Protein AF-A0A239QSH5-F1 (afdb_monomer_lite)

Structure (mmCIF, N/CA/C/O backbone):
data_AF-A0A239QSH5-F1
#
_entry.id   AF-A0A239QSH5-F1
#
loop_
_atom_site.group_PDB
_atom_site.id
_atom_site.type_symbol
_atom_site.label_atom_id
_atom_site.label_alt_id
_atom_site.label_comp_id
_atom_site.label_asym_id
_atom_site.label_entity_id
_atom_site.label_seq_id
_atom_site.pdbx_PDB_ins_code
_atom_site.Cartn_x
_atom_site.Cartn_y
_atom_site.Cartn_z
_atom_site.occupancy
_atom_site.B_iso_or_equiv
_atom_site.auth_seq_id
_atom_site.auth_comp_id
_atom_site.auth_asym_id
_atom_site.auth_atom_id
_atom_site.pdbx_PDB_model_num
ATOM 1 N N . MET A 1 1 ? -4.442 -5.194 30.302 1.00 56.97 1 MET A N 1
ATOM 2 C CA . MET A 1 1 ? -4.992 -6.062 29.235 1.00 56.97 1 MET A CA 1
ATOM 3 C C . MET A 1 1 ? -5.673 -5.169 28.192 1.00 56.97 1 MET A C 1
ATOM 5 O O . MET A 1 1 ? -6.573 -4.428 28.558 1.00 56.97 1 MET A O 1
ATOM 9 N N . CYS A 1 2 ? -5.187 -5.110 26.946 1.00 62.03 2 CYS A N 1
ATOM 10 C CA . CYS A 1 2 ? -5.740 -4.223 25.908 1.00 62.03 2 CYS A CA 1
ATOM 11 C C . CYS A 1 2 ? -6.992 -4.867 25.291 1.00 62.03 2 CYS A C 1
ATOM 13 O O . CYS A 1 2 ? -6.889 -5.898 24.630 1.00 62.03 2 CYS A O 1
ATOM 15 N N . ARG A 1 3 ? -8.178 -4.303 25.548 1.00 75.44 3 ARG A N 1
ATOM 16 C CA . ARG A 1 3 ? -9.444 -4.805 24.999 1.00 75.44 3 ARG A CA 1
ATOM 17 C C . ARG A 1 3 ? -9.611 -4.297 23.567 1.00 75.44 3 ARG A C 1
ATOM 19 O O . ARG A 1 3 ? -9.818 -3.107 23.358 1.00 75.44 3 ARG A O 1
ATOM 26 N N . VAL A 1 4 ? -9.530 -5.198 22.591 1.00 72.19 4 VAL A N 1
ATOM 27 C CA . VAL A 1 4 ? -9.840 -4.895 21.186 1.00 72.19 4 VAL A CA 1
ATOM 28 C C . VAL A 1 4 ? -11.357 -4.856 21.036 1.00 72.19 4 VAL A C 1
ATOM 30 O O . VAL A 1 4 ? -12.013 -5.877 21.212 1.00 72.19 4 VAL A O 1
ATOM 33 N N . THR A 1 5 ? -11.925 -3.688 20.747 1.00 74.56 5 THR A N 1
ATOM 34 C CA . THR A 1 5 ? -13.373 -3.528 20.517 1.00 74.56 5 THR A CA 1
ATOM 35 C C . THR A 1 5 ? -13.762 -3.675 19.051 1.00 74.56 5 THR A C 1
ATOM 37 O O . THR A 1 5 ? -14.876 -4.099 18.774 1.00 74.56 5 THR A O 1
ATOM 40 N N . HIS A 1 6 ? -12.852 -3.376 18.119 1.00 78.06 6 HIS A N 1
ATOM 41 C CA . HIS A 1 6 ? -13.105 -3.441 16.681 1.00 78.06 6 HIS A CA 1
ATOM 42 C C . HIS A 1 6 ? -11.897 -4.037 15.961 1.00 78.06 6 HIS A C 1
ATOM 44 O O . HIS A 1 6 ? -10.753 -3.686 16.253 1.00 78.06 6 HIS A O 1
ATOM 50 N N . ALA A 1 7 ? -12.156 -4.939 15.016 1.00 83.56 7 ALA A N 1
ATOM 51 C CA . ALA A 1 7 ? -11.152 -5.475 14.112 1.00 83.56 7 ALA A CA 1
ATOM 52 C C . ALA A 1 7 ? -11.527 -5.078 12.685 1.00 83.56 7 ALA A C 1
ATOM 54 O O . ALA A 1 7 ? -12.655 -5.301 12.254 1.00 83.56 7 ALA A O 1
ATOM 55 N N . VAL A 1 8 ? -10.575 -4.502 11.960 1.00 90.12 8 VAL A N 1
ATOM 56 C CA . VAL A 1 8 ? -10.747 -4.113 10.559 1.00 90.12 8 VAL A CA 1
ATOM 57 C C . VAL A 1 8 ? -9.630 -4.715 9.722 1.00 90.12 8 VAL A C 1
ATOM 59 O O . VAL A 1 8 ? -8.521 -4.939 10.211 1.00 90.12 8 VAL A O 1
ATOM 62 N N . ARG A 1 9 ? -9.929 -4.988 8.453 1.00 93.12 9 ARG A N 1
ATOM 63 C CA . ARG A 1 9 ? -8.936 -5.410 7.468 1.00 93.12 9 ARG A CA 1
ATOM 64 C C . ARG A 1 9 ? -8.596 -4.221 6.586 1.00 93.12 9 ARG A C 1
ATOM 66 O O . ARG A 1 9 ? -9.467 -3.735 5.874 1.00 93.12 9 ARG A O 1
ATOM 73 N N . LEU A 1 10 ? -7.336 -3.811 6.631 1.00 94.88 10 LEU A N 1
ATOM 74 C CA . LEU A 1 10 ? -6.755 -2.874 5.679 1.00 94.88 10 LEU A CA 1
ATOM 75 C C . LEU A 1 10 ? -6.144 -3.662 4.523 1.00 94.88 10 LEU A C 1
ATOM 77 O O . LEU A 1 10 ? -5.516 -4.699 4.754 1.00 94.88 10 LEU A O 1
ATOM 81 N N . GLN A 1 11 ? -6.334 -3.188 3.296 1.00 96.19 11 GLN A N 1
ATOM 82 C CA . GLN A 1 11 ? -5.704 -3.772 2.115 1.00 96.19 11 GLN A CA 1
ATOM 83 C C . GLN A 1 11 ? -5.108 -2.673 1.249 1.00 96.19 11 GLN A C 1
ATOM 85 O O . GLN A 1 11 ? -5.729 -1.636 1.031 1.00 96.19 11 GLN A O 1
ATOM 90 N N . ILE A 1 12 ? -3.902 -2.933 0.757 1.00 95.69 12 ILE A N 1
ATOM 91 C CA . ILE A 1 12 ? -3.240 -2.125 -0.260 1.00 95.69 12 ILE A CA 1
ATOM 92 C C . ILE A 1 12 ? -3.031 -3.036 -1.458 1.00 95.69 12 ILE A C 1
ATOM 94 O O . ILE A 1 12 ? -2.507 -4.143 -1.314 1.00 95.69 12 ILE A O 1
ATOM 98 N N . ARG A 1 13 ? -3.483 -2.582 -2.622 1.00 95.06 13 ARG A N 1
ATOM 99 C CA . ARG A 1 13 ? -3.389 -3.316 -3.880 1.00 95.06 13 ARG A CA 1
ATOM 100 C C . ARG A 1 13 ? -2.715 -2.436 -4.918 1.00 95.06 13 ARG A C 1
ATOM 102 O O . ARG A 1 13 ? -3.078 -1.273 -5.038 1.00 95.06 13 ARG A O 1
ATOM 109 N N . ALA A 1 14 ? -1.753 -3.002 -5.634 1.00 92.81 14 ALA A N 1
ATOM 110 C CA . ALA A 1 14 ? -1.151 -2.387 -6.806 1.00 92.81 14 ALA A CA 1
ATOM 111 C C . ALA A 1 14 ? -1.642 -3.146 -8.041 1.00 92.81 14 ALA A C 1
ATOM 113 O O . ALA A 1 14 ? -1.424 -4.354 -8.145 1.00 92.81 14 ALA A O 1
ATOM 114 N N . ASP A 1 15 ? -2.335 -2.456 -8.941 1.00 90.19 15 ASP A N 1
ATOM 115 C CA . ASP A 1 15 ? -2.836 -3.028 -10.188 1.00 90.19 15 ASP A CA 1
ATOM 116 C C . ASP A 1 15 ? -2.013 -2.502 -11.362 1.00 90.19 15 ASP A C 1
ATOM 118 O O . ASP A 1 15 ? -2.125 -1.332 -11.738 1.00 90.19 15 ASP A O 1
ATOM 122 N N . ALA A 1 16 ? -1.195 -3.380 -11.946 1.00 80.00 16 ALA A N 1
ATOM 123 C CA . ALA A 1 16 ? -0.499 -3.095 -13.192 1.00 80.00 16 ALA A CA 1
ATOM 124 C C . ALA A 1 16 ? -1.518 -2.950 -14.331 1.00 80.00 16 ALA A C 1
ATOM 126 O O . ALA A 1 16 ? -2.419 -3.778 -14.496 1.00 80.00 16 ALA A O 1
ATOM 127 N N . ARG A 1 17 ? -1.382 -1.882 -15.115 1.00 72.31 17 ARG A N 1
ATOM 128 C CA . ARG A 1 17 ? -2.251 -1.575 -16.251 1.00 72.31 17 ARG A CA 1
ATOM 129 C C . ARG A 1 17 ? -1.380 -1.530 -17.503 1.00 72.31 17 ARG A C 1
ATOM 131 O O . ARG A 1 17 ? -0.406 -0.786 -17.571 1.00 72.31 17 ARG A O 1
ATOM 138 N N . THR A 1 18 ? -1.710 -2.342 -18.498 1.00 64.69 18 THR A N 1
ATOM 139 C CA . THR A 1 18 ? -1.037 -2.304 -19.801 1.00 64.69 18 THR A CA 1
ATOM 140 C C . THR A 1 18 ? -1.966 -1.631 -20.799 1.00 64.69 18 THR A C 1
ATOM 142 O O . THR A 1 18 ? -3.115 -2.048 -20.946 1.00 64.69 18 THR A O 1
ATOM 145 N N . ARG A 1 19 ? -1.481 -0.592 -21.486 1.00 63.00 19 ARG A N 1
ATOM 146 C CA . ARG A 1 19 ? -2.136 -0.033 -22.672 1.00 63.00 19 ARG A CA 1
ATOM 147 C C . ARG A 1 19 ? -1.485 -0.594 -23.929 1.00 63.00 19 ARG A C 1
ATOM 149 O O . ARG A 1 19 ? -0.315 -0.963 -23.917 1.00 63.00 19 ARG A O 1
ATOM 156 N N . GLU A 1 20 ? -2.224 -0.563 -25.036 1.00 63.44 20 GLU A N 1
ATOM 157 C CA . GLU A 1 20 ? -1.747 -1.017 -26.352 1.00 63.44 20 GLU A CA 1
ATOM 158 C C . GLU A 1 20 ? -0.449 -0.323 -26.821 1.00 63.44 20 GLU A C 1
ATOM 160 O O . GLU A 1 20 ? 0.265 -0.878 -27.645 1.00 63.44 20 GLU A O 1
ATOM 165 N N . HIS A 1 21 ? -0.116 0.858 -26.279 1.00 63.81 21 HIS A N 1
ATOM 166 C CA . HIS A 1 21 ? 1.074 1.650 -26.633 1.00 63.81 21 HIS A CA 1
ATOM 167 C C . HIS A 1 21 ? 2.011 1.968 -25.446 1.00 63.81 21 HIS A C 1
ATOM 169 O O . HIS A 1 21 ? 2.754 2.947 -25.489 1.00 63.81 21 HIS A O 1
ATOM 175 N N . GLY A 1 22 ? 2.004 1.163 -24.377 1.00 64.31 22 GLY A N 1
ATOM 176 C CA . GLY A 1 22 ? 2.985 1.293 -23.290 1.00 64.31 22 GLY A CA 1
ATOM 177 C C . GLY A 1 22 ? 2.472 0.876 -21.914 1.00 64.31 22 GLY A C 1
ATOM 178 O O . GLY A 1 22 ? 1.281 0.620 -21.716 1.00 64.31 22 GLY A O 1
ATOM 179 N N . ALA A 1 23 ? 3.387 0.815 -20.945 1.00 69.88 23 ALA A N 1
ATOM 180 C CA . ALA A 1 23 ? 3.039 0.580 -19.549 1.00 69.88 23 ALA A CA 1
ATOM 181 C C . ALA A 1 23 ? 2.329 1.819 -18.983 1.00 69.88 23 ALA A C 1
ATOM 183 O O . ALA A 1 23 ? 2.909 2.906 -18.941 1.00 69.88 23 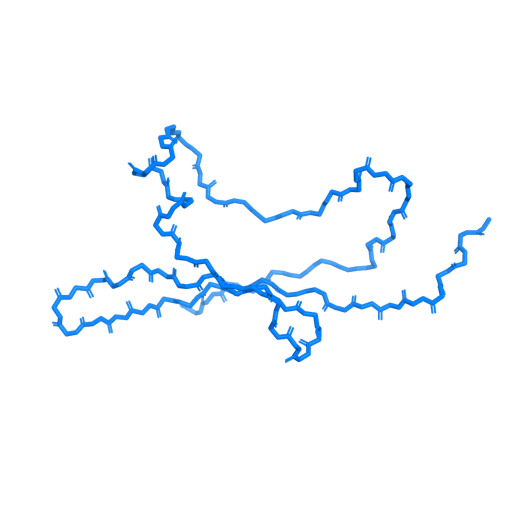ALA A O 1
ATOM 184 N N . GLU A 1 24 ? 1.073 1.669 -18.554 1.00 76.25 24 GLU A N 1
ATOM 185 C CA . GLU A 1 24 ? 0.485 2.668 -17.668 1.00 76.25 24 GLU A CA 1
ATOM 186 C C . GLU A 1 24 ? 1.078 2.468 -16.270 1.00 76.25 24 GLU A C 1
ATOM 188 O O . GLU A 1 24 ? 1.344 1.326 -15.873 1.00 76.25 24 GLU A O 1
ATOM 193 N N . PRO A 1 25 ? 1.277 3.544 -15.495 1.00 83.81 25 PRO A N 1
ATOM 194 C CA . PRO A 1 25 ? 1.617 3.392 -14.094 1.00 83.81 25 PRO A CA 1
ATOM 195 C C . PRO A 1 25 ? 0.566 2.559 -13.377 1.00 83.81 25 PRO A C 1
ATOM 197 O O . PRO A 1 25 ? -0.634 2.647 -13.663 1.00 83.81 25 PRO A O 1
ATOM 200 N N . ASP A 1 26 ? 1.027 1.749 -12.434 1.00 90.31 26 ASP A N 1
ATOM 201 C CA . ASP A 1 26 ? 0.125 0.983 -11.604 1.00 90.31 26 ASP A CA 1
ATOM 202 C C . ASP A 1 26 ? -0.738 1.912 -10.747 1.00 90.31 26 ASP A C 1
ATOM 204 O O . ASP A 1 26 ? -0.319 2.986 -10.308 1.00 90.31 26 ASP A O 1
ATOM 208 N N . LEU A 1 27 ? -1.977 1.495 -10.507 1.00 93.00 27 LEU A N 1
ATOM 209 C CA . LEU A 1 27 ? -2.853 2.180 -9.567 1.00 93.00 27 LEU A CA 1
ATOM 210 C C . LEU A 1 27 ? -2.736 1.504 -8.209 1.00 93.00 27 LEU A C 1
ATOM 212 O O . LEU A 1 27 ? -2.933 0.295 -8.087 1.00 93.00 27 LEU A O 1
ATOM 216 N N . ILE A 1 28 ? -2.426 2.303 -7.191 1.00 94.75 28 ILE A N 1
ATOM 217 C CA . ILE A 1 28 ? -2.362 1.865 -5.802 1.00 94.75 28 ILE A CA 1
ATOM 218 C C . ILE A 1 28 ? -3.690 2.213 -5.136 1.00 94.75 28 ILE A C 1
ATOM 220 O O . ILE A 1 28 ? -4.028 3.388 -4.995 1.00 94.75 28 ILE A O 1
ATOM 224 N N . THR A 1 29 ? -4.430 1.201 -4.693 1.00 96.62 29 THR A N 1
ATOM 225 C CA . THR A 1 29 ? -5.719 1.360 -4.011 1.00 96.62 29 THR A CA 1
ATOM 226 C C . THR A 1 29 ? -5.609 0.948 -2.547 1.00 96.62 29 THR A C 1
ATOM 228 O O . THR A 1 29 ? -5.094 -0.127 -2.236 1.00 96.62 29 THR A O 1
ATOM 231 N N . LEU A 1 30 ? -6.130 1.792 -1.652 1.00 96.94 30 LEU A N 1
ATOM 232 C CA . LEU A 1 30 ? -6.278 1.519 -0.221 1.00 96.94 30 LEU A CA 1
ATOM 233 C C . LEU A 1 30 ? -7.748 1.239 0.101 1.00 96.94 30 LEU A C 1
ATOM 235 O O . LEU A 1 30 ? -8.615 2.056 -0.216 1.00 96.94 30 LEU A O 1
ATOM 239 N N . SER A 1 31 ? -8.030 0.131 0.785 1.00 97.31 31 SER A N 1
ATOM 240 C CA . SER A 1 31 ? -9.385 -0.223 1.218 1.00 97.31 31 SER A CA 1
ATOM 241 C C . SER A 1 31 ? -9.472 -0.661 2.682 1.00 97.31 31 SER A C 1
ATOM 243 O O . SER A 1 31 ? -8.517 -1.184 3.266 1.00 97.31 31 SER A O 1
ATOM 245 N N . VAL A 1 32 ? -10.659 -0.463 3.268 1.00 95.94 32 VAL A N 1
ATOM 246 C CA . VAL A 1 32 ? -11.087 -1.062 4.541 1.00 95.94 32 VAL A CA 1
ATOM 247 C C . VAL A 1 32 ? -12.233 -2.019 4.253 1.00 95.94 32 VAL A C 1
ATOM 249 O O . VAL A 1 32 ? -13.326 -1.606 3.864 1.00 95.94 32 VAL A O 1
ATOM 252 N N . GLY A 1 33 ? -11.994 -3.317 4.439 1.00 92.12 33 GLY A N 1
ATOM 253 C CA . GLY A 1 33 ? -12.935 -4.335 3.975 1.00 92.12 33 GLY A CA 1
ATOM 254 C C . GLY A 1 33 ? -13.202 -4.177 2.473 1.00 92.12 33 GLY A C 1
ATOM 255 O O . GLY A 1 33 ? -12.267 -4.195 1.680 1.00 92.12 33 GLY A O 1
ATOM 256 N N . ALA A 1 34 ? -14.470 -4.001 2.095 1.00 91.31 34 ALA A N 1
ATOM 257 C CA . ALA A 1 34 ? -14.885 -3.805 0.702 1.00 91.31 34 ALA A CA 1
ATOM 258 C C . ALA A 1 34 ? -14.933 -2.328 0.255 1.00 91.31 34 ALA A C 1
ATOM 260 O O . ALA A 1 34 ? -15.258 -2.056 -0.897 1.00 91.31 34 ALA A O 1
ATOM 261 N N . VAL A 1 35 ? -14.642 -1.373 1.145 1.00 96.31 35 VAL A N 1
ATOM 262 C CA . VAL A 1 35 ? -14.759 0.064 0.853 1.00 96.31 35 VAL A CA 1
ATOM 263 C C . VAL A 1 35 ? -13.410 0.617 0.403 1.00 96.31 35 VAL A C 1
ATOM 265 O O . VAL A 1 35 ? -12.445 0.590 1.169 1.00 96.31 35 VAL A O 1
ATOM 268 N N . GLU A 1 36 ? -13.344 1.131 -0.827 1.00 97.06 36 GLU A N 1
ATOM 269 C CA . GLU A 1 36 ? -12.202 1.911 -1.322 1.00 97.06 36 GLU A CA 1
ATOM 270 C C . GLU A 1 36 ? -12.151 3.261 -0.595 1.00 97.06 36 GLU A C 1
ATOM 272 O O . GLU A 1 36 ? -13.129 4.005 -0.581 1.00 97.06 36 GLU A O 1
ATOM 277 N N . LEU A 1 37 ? -11.011 3.562 0.028 1.00 97.06 37 LEU A N 1
ATOM 278 C CA . LEU A 1 37 ? -10.779 4.827 0.726 1.00 97.06 37 LEU A CA 1
ATOM 279 C C . LEU A 1 37 ? -10.010 5.825 -0.134 1.00 97.06 37 LEU A C 1
ATOM 281 O O . LEU A 1 37 ? -10.241 7.027 -0.038 1.00 97.06 37 LEU A O 1
ATOM 285 N N . ALA A 1 38 ? -9.053 5.330 -0.918 1.00 97.06 38 ALA A N 1
ATOM 286 C CA . ALA A 1 38 ? -8.177 6.164 -1.724 1.00 97.06 38 ALA A CA 1
ATOM 287 C C . ALA A 1 38 ? -7.573 5.387 -2.894 1.00 97.06 38 ALA A C 1
ATOM 289 O O . ALA A 1 38 ? -7.390 4.166 -2.831 1.00 97.06 38 ALA A O 1
ATOM 290 N N . ARG A 1 39 ? -7.186 6.147 -3.919 1.00 96.00 39 ARG A N 1
ATOM 291 C CA . ARG A 1 39 ? -6.458 5.676 -5.092 1.00 96.00 39 ARG A CA 1
ATOM 292 C C . ARG A 1 39 ? -5.337 6.650 -5.436 1.00 96.00 39 ARG A C 1
ATOM 294 O O . ARG A 1 39 ? -5.548 7.859 -5.414 1.00 96.00 39 ARG A O 1
ATOM 301 N N . LEU A 1 40 ? -4.165 6.114 -5.754 1.00 94.62 40 LEU A N 1
ATOM 302 C CA . LEU A 1 40 ? -2.951 6.863 -6.063 1.00 94.62 40 LEU A CA 1
ATOM 303 C C . LEU A 1 40 ? -2.319 6.328 -7.352 1.00 94.62 40 LEU A C 1
ATOM 305 O O . LEU A 1 40 ? -2.211 5.116 -7.530 1.00 94.62 40 LEU A O 1
ATOM 309 N N . ASP A 1 41 ? -1.874 7.228 -8.229 1.00 93.12 41 ASP A N 1
ATOM 310 C CA . ASP A 1 41 ? -1.029 6.867 -9.370 1.00 93.12 41 ASP A CA 1
ATOM 311 C C . ASP A 1 41 ? 0.380 6.511 -8.868 1.00 93.12 41 ASP A C 1
ATOM 313 O O . ASP A 1 41 ? 1.071 7.333 -8.254 1.00 93.12 41 ASP A O 1
ATOM 317 N N . GLY A 1 42 ? 0.799 5.268 -9.113 1.00 92.81 42 GLY A N 1
ATOM 318 C CA . GLY A 1 42 ? 2.050 4.703 -8.623 1.00 92.81 42 GLY A CA 1
ATOM 319 C C . GLY A 1 42 ? 3.298 5.433 -9.108 1.00 92.81 42 GLY A C 1
ATOM 320 O O . GLY A 1 42 ? 4.329 5.360 -8.434 1.00 92.81 42 GLY A O 1
ATOM 321 N N . ARG A 1 43 ? 3.209 6.226 -10.190 1.00 92.44 43 ARG A N 1
ATOM 322 C CA . ARG A 1 43 ? 4.327 7.054 -10.666 1.00 92.44 43 ARG A CA 1
ATOM 323 C C . ARG A 1 43 ? 4.830 8.013 -9.593 1.00 92.44 43 ARG A C 1
ATOM 325 O O . ARG A 1 43 ? 6.024 8.282 -9.535 1.00 92.44 43 ARG A O 1
ATOM 332 N N . HIS A 1 44 ? 3.948 8.517 -8.729 1.00 93.25 44 HIS A N 1
ATOM 333 C CA . HIS A 1 44 ? 4.302 9.529 -7.728 1.00 93.25 44 HIS A CA 1
ATOM 334 C C . HIS A 1 44 ? 5.112 8.977 -6.555 1.00 93.25 44 HIS A C 1
ATOM 336 O O . HIS A 1 44 ? 5.687 9.748 -5.794 1.00 93.25 44 HIS A O 1
ATOM 342 N N . VAL A 1 45 ? 5.171 7.655 -6.416 1.00 93.31 45 VAL A N 1
ATOM 343 C CA . VAL A 1 45 ? 5.972 6.955 -5.403 1.00 93.31 45 VAL A CA 1
ATOM 344 C C . VAL A 1 45 ? 7.053 6.083 -6.051 1.00 93.31 45 VAL A C 1
ATOM 346 O O . VAL A 1 45 ? 7.570 5.159 -5.426 1.00 93.31 45 VAL A O 1
ATOM 349 N N . SER A 1 46 ? 7.370 6.350 -7.320 1.00 91.94 46 SER A N 1
ATOM 350 C CA . SER A 1 46 ? 8.461 5.710 -8.056 1.00 91.94 46 SER A CA 1
ATOM 351 C C . SER A 1 46 ? 9.812 6.344 -7.720 1.00 91.94 46 SER A C 1
ATOM 353 O O . SER A 1 46 ? 9.874 7.484 -7.255 1.00 91.94 46 SER A O 1
ATOM 355 N N . THR A 1 47 ? 10.901 5.633 -8.005 1.00 93.25 47 THR A N 1
ATOM 356 C CA . THR A 1 47 ? 12.267 6.169 -7.883 1.00 93.25 47 THR A CA 1
ATOM 357 C C . THR A 1 47 ? 12.558 7.274 -8.895 1.00 93.25 47 THR A C 1
ATOM 359 O O . THR A 1 47 ? 13.338 8.178 -8.621 1.00 93.25 47 THR A O 1
ATOM 362 N N . GLU A 1 48 ? 11.899 7.239 -10.047 1.00 91.69 48 GLU A N 1
ATOM 363 C CA . GLU A 1 48 ? 12.039 8.191 -11.143 1.00 91.69 48 GLU A CA 1
ATOM 364 C C . GLU A 1 48 ? 11.516 9.577 -10.754 1.00 91.69 48 GLU A C 1
ATOM 366 O O . GLU A 1 48 ? 12.069 10.587 -11.180 1.00 91.69 48 GLU A O 1
ATOM 371 N N . VAL A 1 49 ? 10.464 9.621 -9.927 1.00 94.38 49 VAL A N 1
ATOM 372 C CA . VAL A 1 49 ? 9.840 10.868 -9.459 1.00 94.38 49 VAL A CA 1
ATOM 373 C C . VAL A 1 49 ? 10.308 11.252 -8.058 1.00 94.38 49 VAL A C 1
ATOM 375 O O . VAL A 1 49 ? 10.619 12.416 -7.822 1.00 94.38 49 VAL A O 1
ATOM 378 N N . ALA A 1 50 ? 10.359 10.305 -7.118 1.00 91.31 50 ALA A N 1
ATOM 379 C CA . ALA A 1 50 ? 10.759 10.585 -5.738 1.00 91.31 50 ALA A CA 1
ATOM 380 C C . ALA A 1 50 ? 12.285 10.727 -5.573 1.00 91.31 50 ALA A C 1
ATOM 382 O O . ALA A 1 50 ? 12.742 11.309 -4.590 1.00 91.31 50 ALA A O 1
ATOM 383 N N . GLY A 1 51 ? 13.068 10.216 -6.531 1.00 91.69 51 GLY A N 1
ATOM 384 C CA . GLY A 1 51 ? 14.521 10.127 -6.440 1.00 91.69 51 GLY A CA 1
ATOM 385 C C . GLY A 1 51 ? 14.999 9.061 -5.444 1.00 91.69 51 GLY A C 1
ATOM 386 O O . GLY A 1 51 ? 14.219 8.417 -4.743 1.00 91.69 51 GLY A O 1
ATOM 387 N N . GLY A 1 52 ? 16.319 8.883 -5.364 1.00 93.00 52 GLY A N 1
ATOM 388 C CA . GLY A 1 52 ? 16.959 7.950 -4.432 1.00 93.00 52 GLY A CA 1
ATOM 389 C C . GLY A 1 52 ? 17.117 6.523 -4.968 1.00 93.00 52 GLY A C 1
ATOM 390 O O . GLY A 1 52 ? 16.961 6.260 -6.156 1.00 93.00 52 GLY A O 1
ATOM 391 N N . PHE A 1 53 ? 17.480 5.602 -4.070 1.00 93.44 53 PHE A N 1
ATOM 392 C CA . PHE A 1 53 ? 17.859 4.217 -4.403 1.00 93.44 53 PHE A CA 1
ATOM 393 C C . PHE A 1 53 ? 16.952 3.160 -3.757 1.00 93.44 53 PHE A C 1
ATOM 395 O O . PHE A 1 53 ? 17.287 1.977 -3.725 1.00 93.44 53 PHE A O 1
ATOM 402 N N . THR A 1 54 ? 15.815 3.576 -3.198 1.00 92.25 54 THR A N 1
ATOM 403 C CA . THR A 1 54 ? 14.889 2.691 -2.483 1.00 92.25 54 THR A CA 1
ATOM 404 C C . THR A 1 54 ? 13.613 2.473 -3.276 1.00 92.25 54 THR A C 1
ATOM 406 O O . THR A 1 54 ? 13.058 3.416 -3.831 1.00 92.25 54 THR A O 1
ATOM 409 N N . GLY A 1 55 ? 13.108 1.241 -3.266 1.00 90.94 55 GLY A N 1
ATOM 410 C CA . GLY A 1 55 ? 11.792 0.924 -3.812 1.00 90.94 55 GLY A CA 1
ATOM 411 C C . GLY A 1 55 ? 10.639 1.291 -2.872 1.00 90.94 55 GLY A C 1
ATOM 412 O O . GLY A 1 55 ? 10.826 1.761 -1.748 1.00 90.94 55 GLY A O 1
ATOM 413 N N . ARG A 1 56 ? 9.418 1.013 -3.335 1.00 91.69 56 ARG A N 1
ATOM 414 C CA . ARG A 1 56 ? 8.186 1.200 -2.559 1.00 91.69 56 ARG A CA 1
ATOM 415 C C . ARG A 1 56 ? 8.123 0.210 -1.401 1.00 91.69 56 ARG A C 1
ATOM 417 O O . ARG A 1 56 ? 8.361 -0.982 -1.582 1.00 91.69 56 ARG A O 1
ATOM 424 N N . THR A 1 57 ? 7.739 0.698 -0.227 1.00 93.50 57 THR A N 1
ATOM 425 C CA . THR A 1 57 ? 7.469 -0.134 0.948 1.00 93.50 57 THR A CA 1
ATOM 426 C C . THR A 1 57 ? 6.048 0.105 1.441 1.00 93.50 57 THR A C 1
ATOM 428 O O . THR A 1 57 ? 5.478 1.180 1.262 1.00 93.50 57 THR A O 1
ATOM 431 N N . VAL A 1 58 ? 5.458 -0.923 2.047 1.00 92.81 58 VAL A N 1
ATOM 432 C CA . VAL A 1 58 ? 4.146 -0.848 2.691 1.00 92.81 58 VAL A CA 1
ATOM 433 C C . VAL A 1 58 ? 4.323 -1.262 4.143 1.00 92.81 58 VAL A C 1
ATOM 435 O O . VAL A 1 58 ? 4.863 -2.331 4.420 1.00 92.81 58 VAL A O 1
ATOM 438 N N . GLY A 1 59 ? 3.862 -0.423 5.067 1.00 92.88 59 GLY A N 1
ATOM 439 C CA . GLY A 1 59 ? 4.019 -0.647 6.498 1.00 92.88 59 GLY A CA 1
ATOM 440 C C . GLY A 1 59 ? 2.842 -0.125 7.309 1.00 92.88 59 GLY A C 1
ATOM 441 O O . GLY A 1 59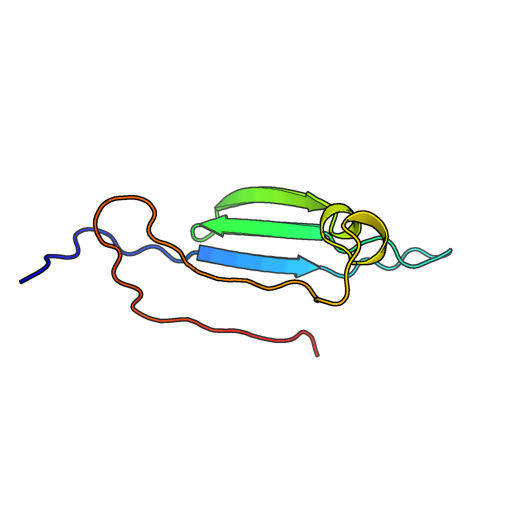 ? 1.965 0.571 6.800 1.00 92.88 59 GLY A O 1
ATOM 442 N N . ILE A 1 60 ? 2.832 -0.481 8.591 1.00 93.12 60 ILE A N 1
ATOM 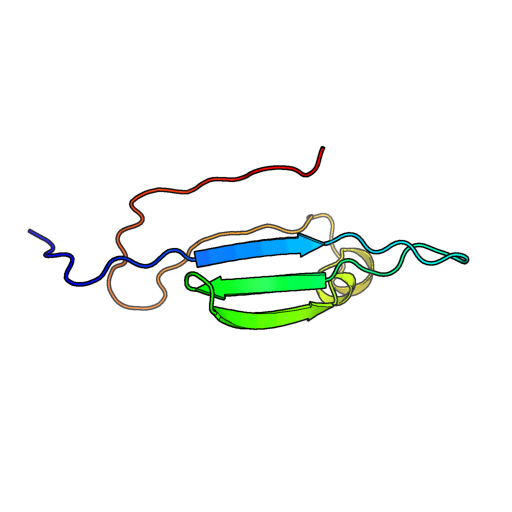443 C CA . ILE A 1 60 ? 1.862 0.004 9.572 1.00 93.12 60 ILE A CA 1
ATOM 444 C C . ILE A 1 60 ? 2.631 0.805 10.617 1.00 93.12 60 ILE A C 1
ATOM 446 O O . ILE A 1 60 ? 3.590 0.304 11.199 1.00 93.12 60 ILE A O 1
ATOM 450 N N . GLN A 1 61 ? 2.174 2.024 10.888 1.00 94.00 61 GLN A N 1
ATOM 451 C CA . GLN A 1 61 ? 2.726 2.883 11.929 1.00 94.00 61 GLN A CA 1
ATOM 452 C C . GLN A 1 61 ? 1.601 3.398 12.828 1.00 94.00 61 GLN A C 1
ATOM 454 O O . GLN A 1 61 ? 0.545 3.809 12.352 1.00 94.00 61 GLN A O 1
ATOM 459 N N . CYS A 1 62 ? 1.836 3.396 14.140 1.00 94.06 62 CYS A N 1
ATOM 460 C CA . CYS A 1 62 ? 0.974 4.057 15.112 1.00 94.06 62 CYS A CA 1
ATOM 461 C C . CYS A 1 62 ? 1.596 5.410 15.459 1.00 94.06 62 CYS A C 1
ATOM 463 O O . CYS A 1 62 ? 2.646 5.460 16.093 1.00 94.06 62 CYS A O 1
ATOM 465 N N . THR A 1 63 ? 0.986 6.500 14.999 1.00 95.94 63 THR A N 1
ATOM 466 C CA . THR A 1 63 ? 1.480 7.861 15.260 1.00 95.94 63 THR A CA 1
ATOM 467 C C . THR A 1 63 ? 1.108 8.351 16.658 1.00 95.94 63 THR A C 1
ATOM 469 O O . THR A 1 63 ? 1.879 9.075 17.278 1.00 95.94 63 THR A O 1
ATOM 472 N N . VAL A 1 64 ? -0.053 7.932 17.173 1.00 95.06 64 VAL A N 1
ATOM 473 C CA . VAL A 1 64 ? -0.550 8.262 18.515 1.00 95.06 64 VAL A CA 1
ATOM 474 C C . VAL A 1 64 ? -1.242 7.041 19.123 1.00 95.06 64 VAL A C 1
ATOM 476 O O . VAL A 1 64 ? -2.043 6.378 18.466 1.00 95.06 64 VAL A O 1
ATOM 479 N N . GLY A 1 65 ? -0.986 6.769 20.404 1.00 91.00 65 GLY A N 1
ATOM 480 C CA . GLY A 1 65 ? -1.667 5.713 21.152 1.00 91.00 65 GLY A CA 1
ATOM 481 C C . GLY A 1 65 ? -1.075 4.323 20.917 1.00 91.00 65 GLY A C 1
ATOM 482 O O . GLY A 1 65 ? 0.136 4.133 21.003 1.00 91.00 65 GLY A O 1
ATOM 483 N N . ARG A 1 66 ? -1.939 3.321 20.720 1.00 89.81 66 ARG A N 1
ATOM 484 C CA . ARG A 1 66 ? -1.537 1.923 20.504 1.00 89.81 66 ARG A CA 1
ATOM 485 C C . ARG A 1 66 ? -2.413 1.273 19.443 1.00 89.81 66 ARG A C 1
ATOM 487 O O . ARG A 1 66 ? -3.633 1.409 19.487 1.00 89.81 66 ARG A O 1
ATOM 494 N N . VAL A 1 67 ? -1.792 0.495 18.562 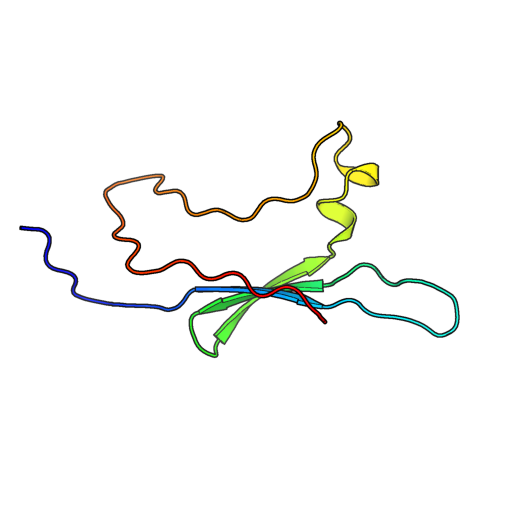1.00 89.94 67 VAL A N 1
ATOM 495 C CA . VAL A 1 67 ? -2.473 -0.367 17.590 1.00 89.94 67 VAL A CA 1
ATOM 496 C C . VAL A 1 67 ? -2.065 -1.819 17.827 1.00 89.94 67 VAL A C 1
ATOM 498 O O . VAL A 1 67 ? -0.898 -2.101 18.089 1.00 89.94 67 VAL A O 1
ATOM 501 N N . LEU A 1 68 ? -3.021 -2.746 17.741 1.00 91.56 68 LEU A N 1
ATOM 502 C CA . LEU A 1 68 ? -2.730 -4.178 17.716 1.00 91.56 68 LEU A CA 1
ATOM 503 C C . LEU A 1 68 ? -2.821 -4.680 16.274 1.00 91.56 68 LEU A C 1
ATOM 505 O O . LEU A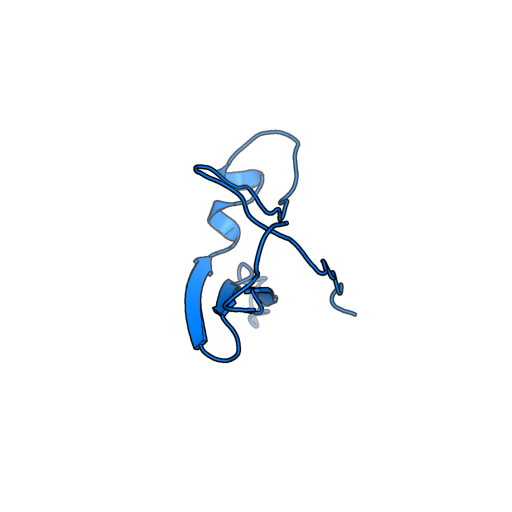 1 68 ? -3.913 -4.758 15.711 1.00 91.56 68 LEU A O 1
ATOM 509 N N . VAL A 1 69 ? -1.688 -5.080 15.701 1.00 92.56 69 VAL A N 1
ATOM 510 C CA . VAL A 1 69 ? -1.652 -5.759 14.401 1.00 92.56 69 VAL A CA 1
ATOM 511 C C . VAL A 1 69 ? -1.778 -7.257 14.641 1.00 92.56 69 VAL A C 1
ATOM 513 O O . VAL A 1 69 ? -0.851 -7.899 15.123 1.00 92.56 69 VAL A O 1
ATOM 516 N N . ARG A 1 70 ? -2.950 -7.821 14.333 1.00 93.38 70 ARG A N 1
ATOM 517 C CA . ARG A 1 70 ? -3.201 -9.260 14.521 1.00 93.38 70 ARG A CA 1
ATOM 518 C C . ARG A 1 70 ? -2.556 -10.130 13.445 1.00 93.38 70 ARG A C 1
ATOM 520 O O . ARG A 1 70 ? -2.223 -11.274 13.722 1.00 93.38 70 ARG A O 1
ATOM 527 N N . ALA A 1 71 ? -2.448 -9.613 12.226 1.00 93.06 71 ALA A N 1
ATOM 528 C CA . ALA A 1 71 ? -1.847 -10.3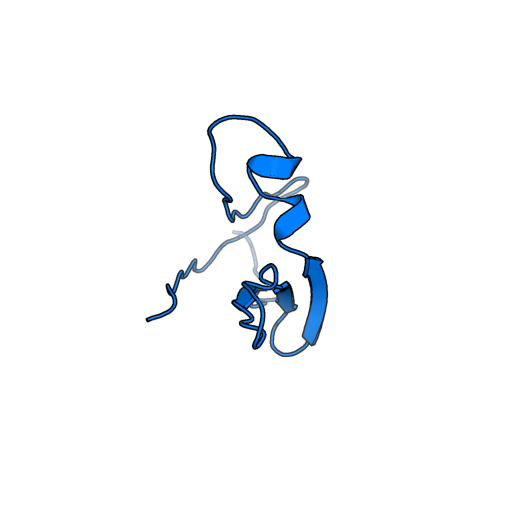03 11.096 1.00 93.06 71 ALA A CA 1
ATOM 529 C C . ALA A 1 71 ? -1.404 -9.284 10.042 1.00 93.06 71 ALA A C 1
ATOM 531 O O . ALA A 1 71 ? -2.050 -8.249 9.869 1.00 93.06 71 ALA A O 1
ATOM 532 N N . PHE A 1 72 ? -0.343 -9.620 9.313 1.00 94.69 72 PHE A N 1
ATOM 533 C CA . PHE A 1 72 ? 0.105 -8.907 8.123 1.00 94.69 72 PHE A CA 1
ATOM 534 C C . PHE A 1 72 ? 0.367 -9.942 7.031 1.00 94.69 72 PHE A C 1
ATOM 536 O O . PHE A 1 72 ? 1.068 -10.924 7.267 1.00 94.69 72 PHE A O 1
ATOM 543 N N . GLY A 1 73 ? -0.244 -9.759 5.864 1.00 95.56 73 GLY A N 1
ATOM 544 C CA . GLY A 1 73 ? -0.128 -10.684 4.744 1.00 95.56 73 GLY A CA 1
ATOM 545 C C . GLY A 1 73 ? 0.235 -9.933 3.477 1.00 95.56 73 GLY A C 1
ATOM 546 O O . GLY A 1 73 ? -0.352 -8.894 3.187 1.00 95.56 73 GLY A O 1
ATOM 547 N N . TYR A 1 74 ? 1.172 -10.490 2.720 1.00 95.00 74 TYR A N 1
ATOM 548 C CA . TYR A 1 74 ? 1.581 -9.996 1.414 1.00 95.00 74 TYR A CA 1
ATOM 549 C C . TYR A 1 74 ? 1.360 -11.097 0.380 1.00 95.00 74 TYR A C 1
ATOM 551 O O . TYR A 1 74 ? 1.668 -12.263 0.632 1.00 95.00 74 TYR A O 1
ATOM 559 N N . ARG A 1 75 ? 0.790 -10.732 -0.768 1.00 95.12 75 ARG A N 1
ATOM 560 C CA . ARG A 1 75 ? 0.617 -11.625 -1.913 1.00 95.12 75 ARG A CA 1
ATOM 561 C C . ARG A 1 75 ? 1.179 -10.916 -3.141 1.00 95.12 75 ARG A C 1
ATOM 563 O O . ARG A 1 75 ? 0.596 -9.901 -3.522 1.00 95.12 75 ARG A O 1
ATOM 570 N N . PRO A 1 76 ? 2.287 -11.398 -3.727 1.00 90.38 76 PRO A N 1
ATOM 571 C CA . PRO A 1 76 ? 2.739 -10.875 -5.006 1.00 90.38 76 PRO A CA 1
ATOM 572 C C . PRO A 1 76 ? 1.722 -11.237 -6.096 1.00 90.38 76 PRO A C 1
ATOM 574 O O . PRO A 1 76 ? 0.994 -12.228 -5.970 1.00 90.38 76 PRO A O 1
ATOM 577 N N . ALA A 1 77 ? 1.663 -10.424 -7.151 1.00 81.19 77 ALA A N 1
ATOM 578 C CA . ALA A 1 77 ? 1.015 -10.850 -8.384 1.00 81.19 77 ALA A CA 1
ATOM 579 C C . ALA A 1 77 ? 1.763 -12.079 -8.953 1.00 81.19 77 ALA A C 1
ATOM 581 O O . ALA A 1 77 ? 2.963 -12.204 -8.686 1.00 81.19 77 ALA A O 1
ATOM 582 N N . PRO A 1 78 ? 1.069 -12.992 -9.657 1.00 74.44 78 PRO A N 1
ATOM 583 C CA . PRO A 1 78 ? 1.705 -14.105 -10.360 1.00 74.44 78 PRO A CA 1
ATOM 584 C C . PRO A 1 78 ? 2.785 -13.652 -11.344 1.00 74.44 78 PRO A C 1
ATOM 586 O O . PRO A 1 78 ? 2.633 -12.544 -11.910 1.00 74.44 78 PRO A O 1
#

Sequence (78 aa):
MCRVTHAVRLQIRADARTREHGAEPDLITLSVGAVELARLDGRHVSTEVAGGFTGRTVGIQCTVGRVLVRAFGYRPAP

Secondary structure (DSSP, 8-state):
---------EEEEEEEEEETTEEEEEEEEEEETTEEEEEEEGGGGSHHHH-SS---------SSS-------------

pLDDT: mean 88.18, std 10.34, range [56.97, 97.31]

Foldseek 3Di:
DDDDPDDWDKDWDWAWDDDPVGTQATKIWIDIVPDTDDIDRCVCQQCVNVPDDDHDDDDDDDPDDDDDDPDDDDDDDD

Radius of gyration: 15.87 Å; chains: 1; bounding box: 33×25×56 Å